Protein AF-A0A2G6FS18-F1 (afdb_monomer)

Mean predicted aligned error: 8.91 Å

Sequence (114 aa):
MTAFVVYAVSQSYKGQEIPAFLVATGFVLGTILLNYQVFWVKFSYDDEFVYYKSPLAGIKKEPWSNLVEVGYSKLLQADFIVIDGIGKIWCSNMLNGYGELGEFLEKKVKELEL

Nearest PDB structures (foldseek):
  4whl-assembly1_A  TM=3.350E-01  e=6.624E-01  Homo sapiens
  4hco-assembly2_A  TM=3.253E-01  e=7.038E-01  Homo sapiens
  4hco-assembly1_B  TM=3.241E-01  e=1.144E+00  Homo sapiens
  2ogq-assembly1_A  TM=2.812E-01  e=1.549E+00  Homo sapiens
  2ojx-assembly1_A  TM=2.361E-01  e=1.076E+00  Homo sapiens

Foldseek 3Di:
DVVVLVVQLVPDDPPCNVVSNVVSVCVVVVVVVVCQQAPFWDWDDDPFWIWIDGPVLHTDIAGPVQWDDWAADPVVRFIWTQGPVPGIRTADPRRYDHDVVVVVVVVVVVVVVD

Structure (mmCIF, N/CA/C/O backbone):
data_AF-A0A2G6FS18-F1
#
_entry.id   AF-A0A2G6FS18-F1
#
loop_
_atom_site.group_PDB
_atom_site.id
_atom_site.type_symbol
_atom_site.label_atom_id
_atom_site.label_alt_id
_atom_site.label_comp_id
_atom_site.label_asym_id
_atom_site.label_entity_id
_atom_site.label_seq_id
_atom_site.pdbx_PDB_ins_code
_atom_site.Cartn_x
_atom_site.Cartn_y
_atom_site.Cartn_z
_atom_site.occupancy
_atom_site.B_iso_or_equiv
_atom_site.auth_seq_id
_atom_site.auth_comp_id
_atom_site.auth_asym_id
_atom_site.auth_atom_id
_atom_site.pdbx_PDB_model_num
ATOM 1 N N . MET A 1 1 ? 19.757 7.629 -13.076 1.00 54.06 1 MET A N 1
ATOM 2 C CA . MET A 1 1 ? 18.923 6.407 -13.180 1.00 54.06 1 MET A CA 1
ATOM 3 C C . MET A 1 1 ? 18.608 6.069 -14.638 1.00 54.06 1 MET A C 1
ATOM 5 O O . MET A 1 1 ? 18.942 4.981 -15.078 1.00 54.06 1 MET A O 1
ATOM 9 N N . THR A 1 2 ? 18.104 7.021 -15.429 1.00 59.06 2 THR A N 1
ATOM 10 C CA . THR A 1 2 ? 17.880 6.887 -16.886 1.00 59.06 2 THR A CA 1
ATOM 11 C C . THR A 1 2 ? 19.139 6.550 -17.698 1.00 59.06 2 THR A C 1
ATOM 13 O O . THR A 1 2 ? 19.073 5.707 -18.584 1.00 59.06 2 THR A O 1
ATOM 16 N N . ALA A 1 3 ? 20.305 7.112 -17.358 1.00 61.66 3 ALA A N 1
ATOM 17 C CA . ALA A 1 3 ? 21.569 6.798 -18.042 1.00 61.66 3 ALA A CA 1
ATOM 18 C C . ALA A 1 3 ? 22.009 5.325 -17.894 1.00 61.66 3 ALA A C 1
ATOM 20 O O . ALA A 1 3 ? 22.553 4.753 -18.830 1.00 61.66 3 ALA A O 1
ATOM 21 N N . PHE A 1 4 ? 21.724 4.690 -16.749 1.00 64.56 4 PHE A N 1
ATOM 22 C CA . PHE A 1 4 ? 22.041 3.276 -16.505 1.00 64.56 4 PHE A CA 1
ATOM 23 C C . PHE A 1 4 ? 21.146 2.339 -17.316 1.00 64.56 4 PHE A C 1
ATOM 25 O O . PHE A 1 4 ? 21.622 1.336 -17.833 1.00 64.56 4 PHE A O 1
ATOM 32 N N . VAL A 1 5 ? 19.866 2.687 -17.457 1.00 64.38 5 VAL A N 1
ATOM 33 C CA . VAL A 1 5 ? 18.905 1.943 -18.281 1.00 64.38 5 VAL A CA 1
ATOM 34 C C . VAL A 1 5 ? 19.309 1.983 -19.751 1.00 64.38 5 VAL A C 1
ATOM 36 O O . VAL A 1 5 ? 19.403 0.940 -20.390 1.00 64.38 5 VAL A O 1
ATOM 39 N N . VAL A 1 6 ? 19.622 3.173 -20.270 1.00 66.62 6 VAL A N 1
ATOM 40 C CA . VAL A 1 6 ? 20.089 3.339 -21.654 1.00 66.62 6 VAL A CA 1
ATOM 41 C C . VAL A 1 6 ? 21.411 2.599 -21.874 1.00 66.62 6 VAL A C 1
ATOM 43 O O . VAL A 1 6 ? 21.558 1.900 -22.874 1.00 66.62 6 VAL A O 1
ATOM 46 N N . TYR A 1 7 ? 22.341 2.679 -20.918 1.00 68.38 7 TYR A N 1
ATOM 47 C CA . TYR A 1 7 ? 23.607 1.949 -20.975 1.00 68.38 7 TYR A CA 1
ATOM 48 C C . TYR A 1 7 ? 23.404 0.425 -20.975 1.00 68.38 7 TYR A C 1
ATOM 50 O O . TYR A 1 7 ? 23.940 -0.255 -21.846 1.00 68.38 7 TYR A O 1
ATOM 58 N N . ALA A 1 8 ? 22.578 -0.117 -20.077 1.00 67.69 8 ALA A N 1
ATOM 59 C CA . ALA A 1 8 ? 22.304 -1.553 -19.997 1.00 67.69 8 ALA A CA 1
ATOM 60 C C . ALA A 1 8 ? 21.621 -2.097 -21.263 1.00 67.69 8 ALA A C 1
ATOM 62 O O . ALA A 1 8 ? 21.985 -3.168 -21.741 1.00 67.69 8 ALA A O 1
ATOM 63 N N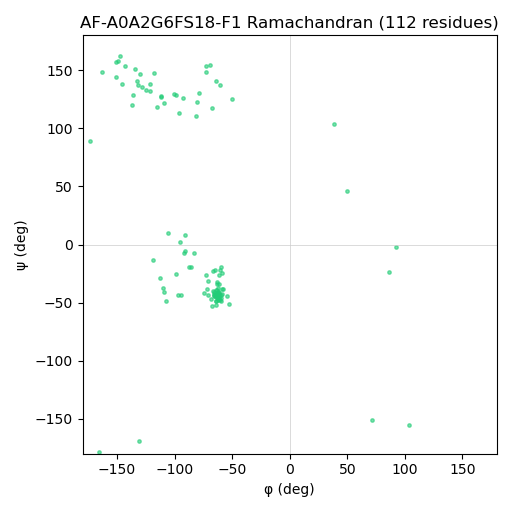 . VAL A 1 9 ? 20.684 -1.342 -21.850 1.00 67.56 9 VAL A N 1
ATOM 64 C CA . VAL A 1 9 ? 20.053 -1.709 -23.130 1.00 67.56 9 VAL A CA 1
ATOM 65 C C . VAL A 1 9 ? 21.070 -1.648 -24.274 1.00 67.56 9 VAL A C 1
ATOM 67 O O . VAL A 1 9 ? 21.106 -2.554 -25.102 1.00 67.56 9 VAL A O 1
ATOM 70 N N . SER A 1 10 ? 21.952 -0.642 -24.294 1.00 70.00 10 SER A N 1
ATOM 71 C CA . SER A 1 10 ? 22.999 -0.519 -25.323 1.00 70.00 10 SER A CA 1
ATOM 72 C C . SER A 1 10 ? 24.061 -1.625 -25.271 1.00 70.00 10 SER A C 1
ATOM 74 O O . SER A 1 10 ? 24.704 -1.899 -26.279 1.00 70.00 10 SER A O 1
ATOM 76 N N . GLN A 1 11 ? 24.229 -2.265 -24.109 1.00 73.62 11 GLN A N 1
ATOM 77 C CA . GLN A 1 11 ? 25.133 -3.400 -23.892 1.00 73.62 11 GLN A CA 1
ATOM 78 C C . GLN A 1 11 ? 24.423 -4.759 -24.028 1.00 73.62 11 GLN A C 1
ATOM 80 O O . GLN A 1 11 ? 25.041 -5.801 -23.805 1.00 73.62 11 GLN A O 1
ATOM 85 N N . SER A 1 12 ? 23.128 -4.776 -24.367 1.00 67.94 12 SER A N 1
ATOM 86 C CA . SER A 1 12 ? 22.380 -6.024 -24.540 1.00 67.94 12 SER A CA 1
ATOM 87 C C . SER A 1 12 ? 22.787 -6.759 -25.823 1.00 67.94 12 SER A C 1
ATOM 89 O O . SER A 1 12 ? 23.192 -6.157 -26.819 1.00 67.94 12 SER A O 1
ATOM 91 N N . TYR A 1 13 ? 22.715 -8.093 -25.790 1.00 69.88 13 TYR A N 1
ATOM 92 C CA . TYR A 1 13 ? 23.017 -8.939 -26.946 1.00 69.88 13 TYR A CA 1
ATOM 93 C C . TYR A 1 13 ? 22.008 -8.659 -28.073 1.00 69.88 13 TYR A C 1
ATOM 95 O O . TYR A 1 13 ? 20.819 -8.496 -27.797 1.00 69.88 13 TYR A O 1
ATOM 103 N N . LYS A 1 14 ? 22.451 -8.632 -29.341 1.00 71.94 14 LYS A N 1
ATOM 104 C CA . LYS A 1 14 ? 21.563 -8.374 -30.494 1.00 71.94 14 LYS A CA 1
ATOM 105 C C . LYS A 1 14 ? 20.329 -9.284 -30.448 1.00 71.94 14 LYS A C 1
ATOM 107 O O . LYS A 1 14 ? 20.475 -10.505 -30.381 1.00 71.94 14 LYS A O 1
ATOM 112 N N . GLY A 1 15 ? 19.134 -8.691 -30.498 1.00 75.25 15 GLY A N 1
ATOM 113 C CA . GLY A 1 15 ? 17.852 -9.399 -30.395 1.00 75.25 15 GLY A CA 1
ATOM 114 C C . GLY A 1 15 ? 17.277 -9.512 -28.976 1.00 75.25 15 GLY A C 1
ATOM 115 O O . GLY A 1 15 ? 16.179 -10.041 -28.812 1.00 75.25 15 GLY A O 1
ATOM 116 N N . GLN A 1 16 ? 17.974 -9.010 -27.950 1.00 78.12 16 GLN A N 1
ATOM 117 C CA . GLN A 1 16 ? 17.472 -8.915 -26.571 1.00 78.12 16 GLN A CA 1
ATOM 118 C C . GLN A 1 16 ? 17.100 -7.482 -26.162 1.00 78.12 16 GLN A C 1
ATOM 120 O O . GLN A 1 1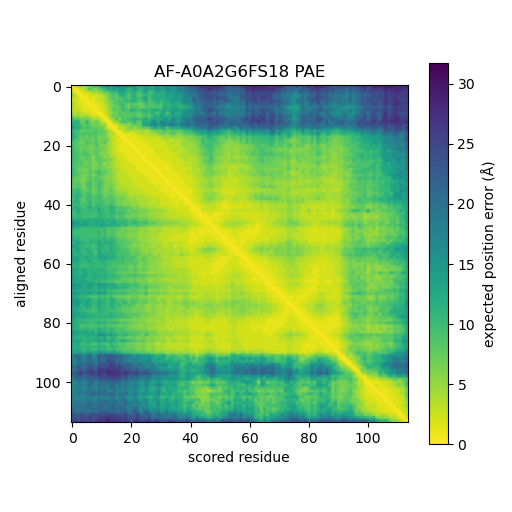6 ? 16.799 -7.242 -24.989 1.00 78.12 16 GLN A O 1
ATOM 125 N N . GLU A 1 17 ? 17.058 -6.533 -27.105 1.00 79.38 17 GLU A N 1
ATOM 126 C CA . GLU A 1 17 ? 16.797 -5.128 -26.781 1.00 79.38 17 GLU A CA 1
ATOM 127 C C . GLU A 1 17 ? 15.400 -4.934 -26.160 1.00 79.38 17 GLU A C 1
ATOM 129 O O . GLU A 1 17 ? 15.240 -4.163 -25.214 1.00 79.38 17 GLU A O 1
ATOM 134 N N . ILE A 1 18 ? 14.393 -5.678 -26.641 1.00 79.62 18 ILE A N 1
ATOM 135 C CA . ILE A 1 18 ? 13.009 -5.609 -26.140 1.00 79.62 18 ILE A CA 1
ATOM 136 C C . ILE A 1 18 ? 12.900 -6.141 -24.695 1.00 79.62 18 ILE A C 1
ATOM 138 O O . ILE A 1 18 ? 12.413 -5.399 -23.836 1.00 79.62 18 ILE A O 1
ATOM 142 N N . PRO A 1 19 ? 13.369 -7.365 -24.363 1.00 82.25 19 PRO A N 1
ATOM 143 C CA . PRO A 1 19 ? 13.429 -7.826 -22.975 1.00 82.25 19 PRO A CA 1
ATOM 144 C C . PRO A 1 19 ? 14.203 -6.879 -22.051 1.00 82.25 19 PRO A C 1
ATOM 146 O O . PRO A 1 19 ? 13.729 -6.572 -20.957 1.00 82.25 19 PRO A O 1
ATOM 149 N N . ALA A 1 20 ? 15.361 -6.376 -22.495 1.00 80.38 20 ALA A N 1
ATOM 150 C CA . ALA A 1 20 ? 16.175 -5.453 -21.707 1.00 80.38 20 ALA A CA 1
ATOM 151 C C . ALA A 1 20 ? 15.418 -4.152 -21.403 1.00 80.38 20 ALA A C 1
ATOM 153 O O . ALA A 1 20 ? 15.422 -3.678 -20.265 1.00 80.38 20 ALA A O 1
ATOM 154 N N . PHE A 1 21 ? 14.709 -3.608 -22.394 1.00 81.56 21 PHE A N 1
ATOM 155 C CA . PHE A 1 21 ? 13.881 -2.420 -22.220 1.00 81.56 21 PHE A CA 1
ATOM 156 C C . PHE A 1 21 ? 12.723 -2.647 -21.238 1.00 81.56 21 PHE A C 1
ATOM 158 O O . PHE A 1 21 ? 12.471 -1.795 -20.381 1.00 81.56 21 PHE A O 1
ATOM 165 N N . LEU A 1 22 ? 12.040 -3.795 -21.315 1.00 85.44 22 LEU A N 1
ATOM 166 C CA . LEU A 1 22 ? 10.945 -4.144 -20.402 1.00 85.44 22 LEU A CA 1
ATOM 167 C C . LEU A 1 22 ? 11.425 -4.258 -18.953 1.00 85.44 22 LEU A C 1
ATOM 169 O O . LEU A 1 22 ? 10.814 -3.670 -18.060 1.00 85.44 22 LEU A O 1
ATOM 173 N N . VAL A 1 23 ? 12.538 -4.959 -18.722 1.00 85.06 23 VAL A N 1
ATOM 174 C CA . VAL A 1 23 ? 13.135 -5.098 -17.383 1.00 85.06 23 VAL A CA 1
ATOM 175 C C . VAL A 1 23 ? 13.523 -3.732 -16.831 1.00 85.06 23 VAL A C 1
ATOM 177 O O . VAL A 1 23 ? 13.183 -3.395 -15.697 1.00 85.06 23 VAL A O 1
ATOM 180 N N . ALA A 1 24 ? 14.195 -2.919 -17.642 1.00 83.31 24 ALA A N 1
ATOM 181 C CA . ALA A 1 24 ? 14.655 -1.614 -17.206 1.00 83.31 24 ALA A CA 1
ATOM 182 C C . ALA A 1 24 ? 13.490 -0.656 -16.901 1.00 83.31 24 ALA A C 1
ATOM 184 O O . ALA A 1 24 ? 13.507 0.040 -15.884 1.00 83.31 24 ALA A O 1
ATOM 185 N N . THR A 1 25 ? 12.446 -0.668 -17.732 1.00 85.12 25 THR A N 1
ATOM 186 C CA . THR A 1 25 ? 11.223 0.113 -17.505 1.00 85.12 25 THR A CA 1
ATOM 187 C C . THR A 1 25 ? 10.504 -0.349 -16.241 1.00 85.12 25 THR A C 1
ATOM 189 O O . THR A 1 25 ? 10.145 0.479 -15.405 1.00 85.12 25 THR A O 1
ATOM 192 N N . GLY A 1 26 ? 10.358 -1.664 -16.053 1.00 87.31 26 GLY A N 1
ATOM 193 C CA . GLY A 1 26 ? 9.761 -2.242 -14.850 1.00 87.31 26 GLY A CA 1
ATOM 194 C C . GLY A 1 26 ? 10.510 -1.839 -13.581 1.00 87.31 26 GLY A C 1
ATOM 195 O O . GLY A 1 26 ? 9.886 -1.444 -12.599 1.00 87.31 26 GLY A O 1
ATOM 196 N N . PHE A 1 27 ? 11.844 -1.845 -13.618 1.00 86.56 27 PHE A N 1
ATOM 197 C CA . PHE A 1 27 ? 12.669 -1.430 -12.484 1.00 86.56 27 PHE A CA 1
ATOM 198 C C . PHE A 1 27 ? 12.493 0.056 -12.144 1.00 86.56 27 PHE A C 1
ATOM 200 O O . PHE A 1 27 ? 12.343 0.415 -10.974 1.00 86.56 27 PHE A O 1
ATOM 207 N N . VAL A 1 28 ? 12.473 0.929 -13.156 1.00 87.56 28 VAL A N 1
ATOM 208 C CA . VAL A 1 28 ? 12.266 2.373 -12.955 1.00 87.56 28 VAL A CA 1
ATOM 209 C C . VAL A 1 28 ? 10.875 2.649 -12.390 1.00 87.56 28 VAL A C 1
ATOM 211 O O . VAL A 1 28 ? 10.759 3.351 -11.385 1.00 87.56 28 VAL A O 1
ATOM 214 N N . LEU A 1 29 ? 9.829 2.071 -12.986 1.00 88.12 29 LEU A N 1
ATOM 215 C CA . LEU A 1 29 ? 8.455 2.233 -12.508 1.00 88.12 29 LEU A CA 1
ATOM 216 C C . LEU A 1 29 ? 8.284 1.681 -11.091 1.00 88.12 29 LEU A C 1
ATOM 218 O O . LEU A 1 29 ? 7.709 2.358 -10.242 1.00 88.12 29 LEU A O 1
ATOM 222 N N . GLY A 1 30 ? 8.838 0.499 -10.813 1.00 87.56 30 GLY A N 1
ATOM 223 C CA . GLY A 1 30 ? 8.831 -0.098 -9.480 1.00 87.56 30 GLY A CA 1
ATOM 224 C C . GLY A 1 30 ? 9.531 0.787 -8.451 1.00 87.56 30 GLY A C 1
ATOM 225 O O . GLY A 1 30 ? 8.989 1.024 -7.377 1.00 87.56 30 GLY A O 1
ATOM 226 N N . THR A 1 31 ? 10.686 1.359 -8.796 1.00 86.44 31 THR A N 1
ATOM 227 C CA . THR A 1 31 ? 11.411 2.281 -7.910 1.00 86.44 31 THR A CA 1
ATOM 228 C C . THR A 1 31 ? 10.587 3.531 -7.605 1.00 86.44 31 THR A C 1
ATOM 230 O O . THR A 1 31 ? 10.487 3.923 -6.443 1.00 86.44 31 THR A O 1
ATOM 233 N N . ILE A 1 32 ? 9.968 4.145 -8.619 1.00 89.12 32 ILE A N 1
ATOM 234 C CA . ILE A 1 32 ? 9.100 5.318 -8.432 1.00 89.12 32 ILE A CA 1
ATOM 235 C C . ILE A 1 32 ? 7.912 4.961 -7.534 1.00 89.12 32 ILE A C 1
ATOM 237 O O . ILE A 1 32 ? 7.637 5.685 -6.579 1.00 89.12 32 ILE A O 1
ATOM 241 N N . LEU A 1 33 ? 7.246 3.833 -7.798 1.00 86.62 33 LEU A N 1
ATOM 242 C CA . LEU A 1 33 ? 6.102 3.366 -7.017 1.00 86.62 33 LEU A CA 1
ATOM 243 C C . LEU A 1 33 ? 6.486 3.092 -5.556 1.00 86.62 33 LEU A C 1
ATOM 245 O O . LEU A 1 33 ? 5.780 3.516 -4.650 1.00 86.62 33 LEU A O 1
ATOM 249 N N . LEU A 1 34 ? 7.603 2.410 -5.306 1.00 84.12 34 LEU A N 1
ATOM 250 C CA . LEU A 1 34 ? 8.037 2.102 -3.943 1.00 84.12 34 LEU A CA 1
ATOM 251 C C . LEU A 1 34 ? 8.404 3.371 -3.173 1.00 84.12 34 LEU A C 1
ATOM 253 O O . LEU A 1 34 ? 7.961 3.540 -2.043 1.00 84.12 34 LEU A O 1
ATOM 257 N N . ASN A 1 35 ? 9.129 4.307 -3.792 1.00 84.50 35 ASN A N 1
ATOM 258 C CA . ASN A 1 35 ? 9.417 5.598 -3.160 1.00 84.50 35 ASN A CA 1
ATOM 259 C C . ASN A 1 35 ? 8.129 6.382 -2.886 1.00 84.50 35 ASN A C 1
ATOM 261 O O . ASN A 1 35 ? 7.988 6.964 -1.812 1.00 84.50 35 ASN A O 1
ATOM 265 N N . TYR A 1 36 ? 7.180 6.354 -3.827 1.00 86.75 36 TYR A N 1
ATOM 266 C CA . TYR A 1 36 ? 5.847 6.916 -3.639 1.00 86.75 36 TYR A CA 1
ATOM 267 C C . TYR A 1 36 ? 5.178 6.378 -2.365 1.00 86.75 36 TYR A C 1
ATOM 269 O O . TYR A 1 36 ? 4.744 7.156 -1.515 1.00 86.75 36 TYR A O 1
ATOM 277 N N . GLN A 1 37 ? 5.153 5.053 -2.214 1.00 83.31 37 GLN A N 1
ATOM 278 C CA . GLN A 1 37 ? 4.557 4.377 -1.060 1.00 83.31 37 GLN A CA 1
ATOM 279 C C . GLN A 1 37 ? 5.287 4.708 0.252 1.00 83.31 37 GLN A C 1
ATOM 281 O O . GLN A 1 37 ? 4.634 5.000 1.243 1.00 83.31 37 GLN A O 1
ATOM 286 N N . VAL A 1 38 ? 6.623 4.728 0.263 1.00 80.81 38 VAL A N 1
ATOM 287 C CA . VAL A 1 38 ? 7.416 4.975 1.484 1.00 80.81 38 VAL A CA 1
ATOM 288 C C . VAL A 1 38 ? 7.270 6.413 1.991 1.00 80.81 38 VAL A C 1
ATOM 290 O O . VAL A 1 38 ? 7.097 6.639 3.184 1.00 80.81 38 VAL A O 1
ATOM 293 N N . PHE A 1 39 ? 7.387 7.408 1.108 1.00 81.44 39 PHE A N 1
ATOM 294 C CA . PHE A 1 39 ? 7.549 8.803 1.543 1.00 81.44 39 PHE A CA 1
ATOM 295 C C . PHE A 1 39 ? 6.262 9.617 1.518 1.00 81.44 39 PHE A C 1
ATOM 297 O O . PHE A 1 39 ? 6.143 10.615 2.236 1.00 81.44 39 PHE A O 1
ATOM 304 N N . TRP A 1 40 ? 5.307 9.232 0.675 1.00 84.88 40 TRP A N 1
ATOM 305 C CA . TRP A 1 40 ? 4.143 10.064 0.399 1.00 84.88 40 TRP A CA 1
ATOM 306 C C . TRP A 1 40 ? 2.813 9.425 0.782 1.00 84.88 40 TRP A C 1
ATOM 308 O O . TRP A 1 40 ? 1.817 10.147 0.858 1.00 84.88 40 TRP A O 1
ATOM 318 N N . VAL A 1 41 ? 2.777 8.125 1.064 1.00 87.00 41 VAL A N 1
ATOM 319 C CA . VAL A 1 41 ? 1.583 7.469 1.596 1.00 87.00 41 VAL A CA 1
ATOM 320 C C . VAL A 1 41 ? 1.643 7.461 3.120 1.00 87.00 41 VAL A C 1
ATOM 322 O O . VAL A 1 41 ? 2.609 7.007 3.725 1.00 87.00 41 VAL A O 1
ATOM 325 N N . LYS A 1 42 ? 0.590 7.980 3.748 1.00 86.88 42 LYS A N 1
ATOM 326 C CA . LYS A 1 42 ? 0.405 7.966 5.198 1.00 86.88 42 LYS A CA 1
ATOM 327 C C . LYS A 1 42 ? -0.883 7.243 5.536 1.00 86.88 42 LYS A C 1
ATOM 329 O O . LYS A 1 42 ? -1.913 7.473 4.901 1.00 86.88 42 LYS A O 1
ATOM 334 N N . PHE A 1 43 ? -0.804 6.423 6.566 1.00 86.69 43 PHE A N 1
ATOM 335 C CA . PHE A 1 43 ? -1.910 5.648 7.091 1.00 86.69 43 PHE A CA 1
ATOM 336 C C . PHE A 1 43 ? -1.956 5.814 8.609 1.00 86.69 43 PHE A C 1
ATOM 338 O O . PHE A 1 43 ? -0.919 5.806 9.270 1.00 86.69 43 PHE A O 1
ATOM 345 N N . SER A 1 44 ? -3.155 5.987 9.145 1.00 86.38 44 SER A N 1
ATOM 346 C CA . SER A 1 44 ? -3.430 5.956 10.578 1.00 86.38 44 SER A CA 1
ATOM 347 C C . SER A 1 44 ? -4.826 5.398 10.801 1.00 86.38 44 SER A C 1
ATOM 349 O O . SER A 1 44 ? -5.646 5.381 9.884 1.00 86.38 44 SER A O 1
ATOM 351 N N . TYR A 1 45 ? -5.115 4.964 12.016 1.00 88.00 45 TYR A N 1
ATOM 352 C CA . TYR A 1 45 ? -6.400 4.378 12.354 1.00 88.00 45 TYR A CA 1
ATOM 353 C C . TYR A 1 45 ? -6.761 4.666 13.807 1.00 88.00 45 TYR A C 1
ATOM 355 O O . TYR A 1 45 ? -5.888 4.955 14.626 1.00 88.00 45 TYR A O 1
ATOM 363 N N . ASP A 1 46 ? -8.053 4.596 14.092 1.00 88.31 46 ASP A N 1
ATOM 364 C CA . ASP A 1 46 ? -8.613 4.549 15.438 1.00 88.31 46 ASP A CA 1
ATOM 365 C C . ASP A 1 46 ? -9.628 3.395 15.533 1.00 88.31 46 ASP A C 1
ATOM 367 O O . ASP A 1 46 ? -9.689 2.533 14.650 1.00 88.31 46 ASP A O 1
ATOM 371 N N . ASP A 1 47 ? -10.404 3.347 16.614 1.00 85.88 47 ASP A N 1
ATOM 372 C CA . ASP A 1 47 ? -11.375 2.277 16.857 1.00 85.88 47 ASP A CA 1
ATOM 373 C C . ASP A 1 47 ? -12.523 2.230 15.833 1.00 85.88 47 ASP A C 1
ATOM 375 O O . ASP A 1 47 ? -13.139 1.174 15.655 1.00 85.88 47 ASP A O 1
ATOM 379 N N . GLU A 1 48 ? -12.803 3.341 15.147 1.00 88.62 48 GLU A N 1
ATOM 380 C CA . GLU A 1 48 ? -13.944 3.497 14.239 1.00 88.62 48 GLU A CA 1
ATOM 381 C C . GLU A 1 48 ? -13.518 3.573 12.766 1.00 88.62 48 GLU A C 1
ATOM 383 O O . GLU A 1 48 ? -14.197 3.023 11.890 1.00 88.62 48 GLU A O 1
ATOM 388 N N . PHE A 1 49 ? -12.391 4.227 12.478 1.00 92.19 49 PHE A N 1
ATOM 389 C CA . PHE A 1 49 ? -12.012 4.635 11.132 1.00 92.19 49 PHE A CA 1
ATOM 390 C C . PHE A 1 49 ? -10.560 4.342 10.764 1.00 92.19 49 PHE A C 1
ATOM 392 O O . PHE A 1 49 ? -9.623 4.424 11.561 1.00 92.19 49 PHE A O 1
ATOM 399 N N . VAL A 1 50 ? -10.388 4.131 9.464 1.00 91.25 50 VAL A N 1
ATOM 400 C CA . VAL A 1 50 ? -9.125 4.150 8.742 1.00 91.25 50 VAL A CA 1
ATOM 401 C C . VAL A 1 50 ? -8.957 5.499 8.053 1.00 91.25 50 VAL A C 1
ATOM 403 O O . VAL A 1 50 ? -9.815 5.944 7.287 1.00 91.25 50 VAL A O 1
ATOM 406 N N . TYR A 1 51 ? -7.807 6.128 8.270 1.00 91.38 51 TYR A N 1
ATOM 407 C CA . TYR A 1 51 ? -7.413 7.377 7.636 1.00 91.38 51 TYR A CA 1
ATOM 408 C C . TYR A 1 51 ? -6.255 7.124 6.682 1.00 91.38 51 TYR A C 1
ATOM 410 O O . TYR A 1 51 ? -5.212 6.579 7.048 1.00 91.38 51 TYR A O 1
ATOM 418 N N . TYR A 1 52 ? -6.422 7.576 5.448 1.00 92.12 52 TYR A N 1
ATOM 419 C CA . TYR A 1 52 ? -5.433 7.410 4.400 1.00 92.12 52 TYR A CA 1
ATOM 420 C C . TYR A 1 52 ? -5.137 8.747 3.738 1.00 92.12 52 TYR A C 1
ATOM 422 O O . TYR A 1 52 ? -6.040 9.514 3.404 1.00 92.12 52 TYR A O 1
ATOM 430 N N . LYS A 1 53 ? -3.858 9.038 3.517 1.00 91.56 53 LYS A N 1
ATOM 431 C CA . LYS A 1 53 ? -3.424 10.243 2.815 1.00 91.56 53 LYS A CA 1
ATOM 432 C C . LYS A 1 53 ? -2.331 9.909 1.823 1.00 91.56 53 LYS A C 1
ATOM 434 O O . LYS A 1 53 ? -1.308 9.340 2.182 1.00 91.56 53 LYS A O 1
ATOM 439 N N . SER A 1 54 ? -2.510 10.350 0.585 1.00 90.38 54 SER A N 1
ATOM 440 C CA . SER A 1 54 ? -1.475 10.272 -0.441 1.00 90.38 54 SER A CA 1
ATOM 441 C C . SER A 1 54 ? -1.628 11.403 -1.466 1.00 90.38 54 SER A C 1
ATOM 443 O O . SER A 1 54 ? -2.734 11.915 -1.640 1.00 90.38 54 SER A O 1
ATOM 445 N N . PRO A 1 55 ? -0.569 11.798 -2.193 1.00 87.62 55 PRO A N 1
ATOM 446 C CA . PRO A 1 55 ? -0.670 12.828 -3.224 1.00 87.62 55 PRO A CA 1
ATOM 447 C C . PRO A 1 55 ? -1.608 12.486 -4.384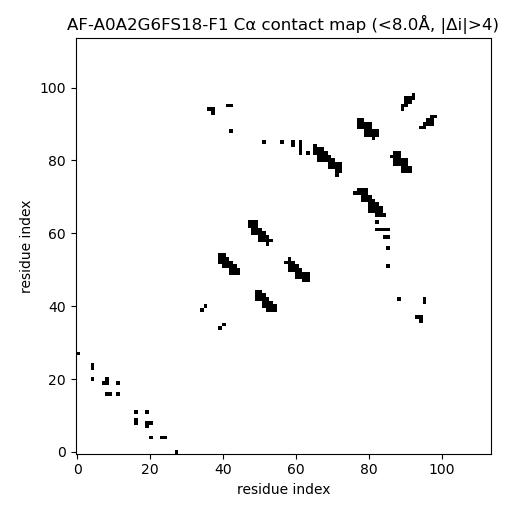 1.00 87.62 55 PRO A C 1
ATOM 449 O O . PRO A 1 55 ? -2.108 13.400 -5.025 1.00 87.62 55 PRO A O 1
ATOM 452 N N . LEU A 1 56 ? -1.828 11.197 -4.677 1.00 87.62 56 LEU A N 1
ATOM 453 C CA . LEU A 1 56 ? -2.612 10.776 -5.847 1.00 87.62 56 LEU A CA 1
ATOM 454 C C . LEU A 1 56 ? -4.074 10.530 -5.478 1.00 87.62 56 LEU A C 1
ATOM 456 O O . LEU A 1 56 ? -4.964 10.951 -6.205 1.00 87.62 56 LEU A O 1
ATOM 460 N N . ALA A 1 57 ? -4.328 9.870 -4.344 1.00 86.56 57 ALA A N 1
ATOM 461 C CA . ALA A 1 57 ? -5.689 9.573 -3.898 1.00 86.56 57 ALA A CA 1
ATOM 462 C C . ALA A 1 57 ? -6.287 10.658 -2.985 1.00 86.56 57 ALA A C 1
ATOM 464 O O . ALA A 1 57 ? -7.451 10.553 -2.603 1.00 86.56 57 ALA A O 1
ATOM 465 N N . GLY A 1 58 ? -5.502 11.670 -2.606 1.00 91.50 58 GLY A N 1
ATOM 466 C CA . GLY A 1 58 ? -5.911 12.698 -1.655 1.00 91.50 58 GLY A CA 1
ATOM 467 C C . GLY A 1 58 ? -6.000 12.171 -0.223 1.00 91.50 58 GLY A C 1
ATOM 468 O O . GLY A 1 58 ? -5.255 11.270 0.172 1.00 91.50 58 GLY A O 1
ATOM 469 N N . ILE A 1 59 ? -6.890 12.778 0.563 1.00 94.06 59 ILE A N 1
ATOM 470 C CA . ILE A 1 59 ? -7.208 12.366 1.933 1.00 94.06 59 ILE A CA 1
ATOM 471 C C . ILE A 1 59 ? -8.515 11.580 1.889 1.00 94.06 59 ILE A C 1
ATOM 473 O O . ILE A 1 59 ? -9.501 12.059 1.331 1.00 94.06 59 ILE A O 1
ATOM 477 N N . LYS A 1 60 ? -8.514 10.395 2.490 1.00 94.31 60 LYS A N 1
ATOM 478 C CA . LYS A 1 60 ? -9.661 9.498 2.588 1.00 94.31 60 LYS A CA 1
ATOM 479 C C . LYS A 1 60 ? -9.853 9.047 4.029 1.00 94.31 60 LYS A C 1
ATOM 481 O O . LYS A 1 60 ? -8.882 8.908 4.776 1.00 94.31 60 LYS A O 1
ATOM 486 N N . LYS A 1 61 ? -11.111 8.839 4.399 1.00 95.38 61 LYS A N 1
ATOM 487 C CA . LYS A 1 61 ? -11.540 8.348 5.704 1.00 95.38 61 LYS A CA 1
ATOM 488 C C . LYS A 1 61 ? -12.632 7.320 5.455 1.00 95.38 61 LYS A C 1
ATOM 490 O O . LYS A 1 61 ? -13.655 7.683 4.887 1.00 95.38 61 LYS A O 1
ATOM 495 N N . GLU A 1 62 ? -12.413 6.090 5.891 1.00 95.06 62 GLU A N 1
ATOM 496 C CA . GLU A 1 62 ? -13.359 4.989 5.701 1.00 95.06 62 GLU A CA 1
ATOM 497 C C . GLU A 1 62 ? -13.566 4.238 7.020 1.00 95.06 62 GLU A C 1
ATOM 499 O O . GLU A 1 62 ? -12.605 4.074 7.775 1.00 95.06 62 GLU A O 1
ATOM 504 N N . PRO A 1 63 ? -14.796 3.814 7.348 1.00 93.94 63 PRO A N 1
ATOM 505 C CA . PRO A 1 63 ? -15.056 3.004 8.532 1.00 93.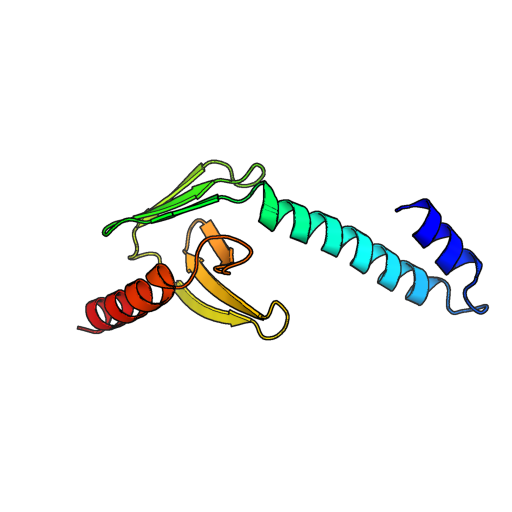94 63 PRO A CA 1
ATOM 506 C C . PRO A 1 63 ? -14.480 1.593 8.377 1.00 93.94 63 PRO A C 1
ATOM 508 O O . PRO A 1 63 ? -14.384 1.064 7.268 1.00 93.94 63 PRO A O 1
ATOM 511 N N . TRP A 1 64 ? -14.176 0.935 9.496 1.00 88.56 64 TRP A N 1
ATOM 512 C CA . TRP A 1 64 ? -13.713 -0.461 9.487 1.00 88.56 64 TRP A CA 1
ATOM 513 C C . TRP A 1 64 ? -14.719 -1.450 8.888 1.00 88.56 64 TRP A C 1
ATOM 515 O O . TRP A 1 64 ? -14.312 -2.500 8.404 1.00 88.56 64 TRP A O 1
ATOM 525 N N . SER A 1 65 ? -16.011 -1.107 8.842 1.00 91.75 65 SER A N 1
ATOM 526 C CA . SER A 1 65 ? -17.030 -1.899 8.136 1.00 91.75 65 SER A CA 1
ATOM 527 C C . SER A 1 65 ? -16.751 -2.053 6.636 1.00 91.75 65 SER A C 1
ATOM 529 O O . SER A 1 65 ? -17.299 -2.953 6.011 1.00 91.75 65 SER A O 1
ATOM 531 N N . ASN A 1 66 ? -15.908 -1.187 6.063 1.00 93.25 66 ASN A N 1
ATOM 532 C CA . ASN A 1 66 ? -15.491 -1.239 4.662 1.00 93.25 66 ASN A CA 1
ATOM 533 C C . ASN A 1 66 ? -14.213 -2.075 4.466 1.00 93.25 66 ASN A C 1
ATOM 535 O O . ASN A 1 66 ? -13.639 -2.075 3.377 1.00 93.25 66 ASN A O 1
ATOM 539 N N . LEU A 1 67 ? -13.735 -2.773 5.503 1.00 92.25 67 LEU A N 1
ATOM 540 C CA . LEU A 1 67 ? -12.629 -3.719 5.390 1.00 92.25 67 LEU A CA 1
ATOM 541 C C . LEU A 1 67 ? -13.049 -4.926 4.548 1.00 92.25 67 LEU A C 1
ATOM 543 O O . LEU A 1 67 ? -13.950 -5.674 4.910 1.00 92.25 67 LEU A O 1
ATOM 547 N N . VAL A 1 68 ? -12.364 -5.108 3.421 1.00 93.81 68 VAL A N 1
ATOM 548 C CA . VAL A 1 68 ? -12.628 -6.178 2.452 1.00 93.81 68 VAL A CA 1
ATOM 549 C C . VAL A 1 68 ? -11.69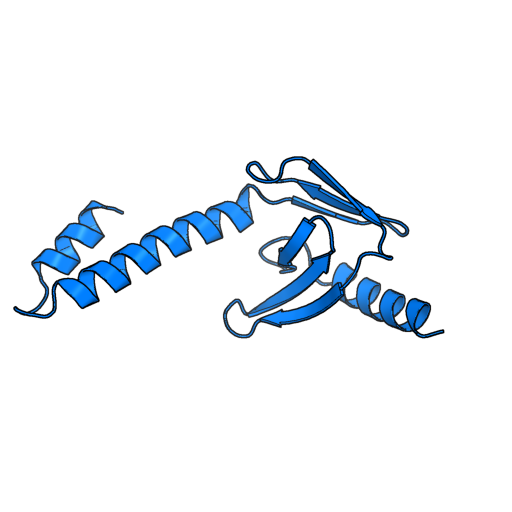6 -7.362 2.674 1.00 93.81 68 VAL A C 1
ATOM 551 O O . VAL A 1 68 ? -12.117 -8.511 2.593 1.00 93.81 68 VAL A O 1
ATOM 554 N N . GLU A 1 69 ? -10.413 -7.093 2.917 1.00 90.44 69 GLU A N 1
ATOM 555 C CA . GLU A 1 69 ? -9.389 -8.135 2.993 1.00 90.44 69 GLU A CA 1
ATOM 556 C C . GLU A 1 69 ? -8.254 -7.718 3.928 1.00 90.44 69 GLU A C 1
ATOM 558 O O . GLU A 1 69 ? -7.847 -6.555 3.947 1.00 90.44 69 GLU A O 1
ATOM 563 N N . VAL A 1 70 ? -7.705 -8.695 4.646 1.00 89.56 70 VAL A N 1
ATOM 564 C CA . VAL A 1 70 ? -6.416 -8.618 5.339 1.00 89.56 70 VAL A CA 1
ATOM 565 C C . VAL A 1 70 ? -5.572 -9.789 4.845 1.00 89.56 70 VAL A C 1
ATOM 567 O O . VAL A 1 70 ? -6.066 -10.914 4.770 1.00 89.56 70 VAL A O 1
ATOM 570 N N . GLY A 1 71 ? -4.311 -9.556 4.490 1.00 86.88 71 GLY A N 1
ATOM 571 C CA . GLY A 1 71 ? -3.448 -10.623 3.986 1.00 86.88 71 GLY A CA 1
ATOM 572 C C . GLY A 1 71 ? -1.972 -10.257 3.957 1.00 86.88 71 GLY A C 1
ATOM 573 O O . GLY A 1 71 ? -1.593 -9.151 4.320 1.00 86.88 71 GLY A O 1
ATOM 574 N N . TYR A 1 72 ? -1.142 -11.183 3.471 1.00 86.06 72 TYR A N 1
ATOM 575 C CA . TYR A 1 72 ? 0.313 -11.027 3.386 1.00 86.06 72 TYR A CA 1
ATOM 576 C C . TYR A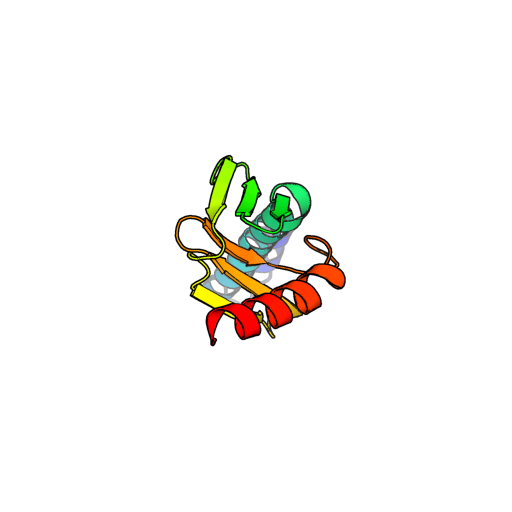 1 72 ? 0.821 -11.163 1.949 1.00 86.06 72 TYR A C 1
ATOM 578 O O . TYR A 1 72 ? 0.510 -12.125 1.240 1.00 86.06 72 TYR A O 1
ATOM 586 N N . SER A 1 73 ? 1.665 -10.229 1.513 1.00 83.56 73 SER A N 1
ATOM 587 C CA . SER A 1 73 ? 2.373 -10.306 0.235 1.00 83.56 73 SER A CA 1
ATOM 588 C C . SER A 1 73 ? 3.769 -10.879 0.424 1.00 83.56 73 SER A C 1
ATOM 590 O O . SER A 1 73 ? 4.656 -10.219 0.960 1.00 83.56 73 SER A O 1
ATOM 592 N N . LYS A 1 74 ? 4.007 -12.075 -0.126 1.00 82.31 74 LYS A N 1
ATOM 593 C CA . LYS A 1 74 ? 5.348 -12.687 -0.166 1.00 82.31 74 LYS A CA 1
ATOM 594 C C . LYS A 1 74 ? 6.351 -11.875 -0.986 1.00 82.31 74 LYS A C 1
ATOM 596 O O . LYS A 1 74 ? 7.536 -11.890 -0.68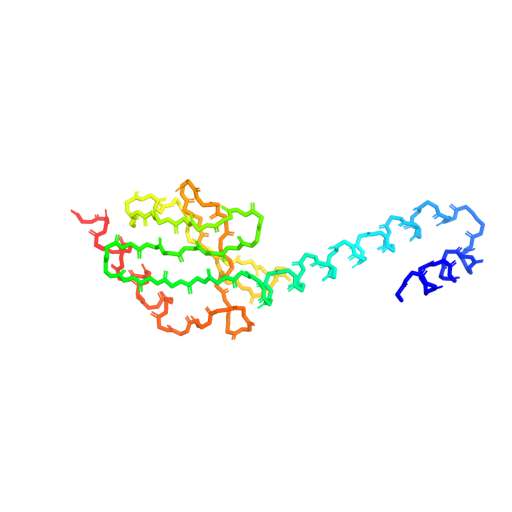0 1.00 82.31 74 LYS A O 1
ATOM 601 N N . LEU A 1 75 ? 5.882 -11.187 -2.030 1.00 80.12 75 LEU A N 1
ATOM 602 C CA . LEU A 1 75 ? 6.743 -10.407 -2.920 1.00 80.12 75 LEU A CA 1
ATOM 603 C C . LEU A 1 75 ? 7.279 -9.151 -2.225 1.00 80.12 75 LEU A C 1
ATOM 605 O O . LEU A 1 75 ? 8.456 -8.837 -2.356 1.00 80.12 75 LEU A O 1
ATOM 609 N N . LEU A 1 76 ? 6.412 -8.444 -1.497 1.00 77.38 76 LEU A N 1
ATOM 610 C CA . LEU A 1 76 ? 6.778 -7.221 -0.774 1.00 77.38 76 LEU A CA 1
ATOM 611 C C . LEU A 1 76 ? 7.200 -7.488 0.673 1.00 77.38 76 LEU A C 1
ATOM 613 O O . LEU A 1 76 ? 7.654 -6.569 1.345 1.00 77.38 76 LEU A O 1
ATOM 617 N N . GLN A 1 77 ? 7.048 -8.732 1.132 1.00 81.06 77 GLN A N 1
ATOM 618 C CA . GLN A 1 77 ? 7.245 -9.159 2.514 1.00 81.06 77 GLN A CA 1
ATOM 619 C C . GLN A 1 77 ? 6.494 -8.265 3.511 1.00 81.06 77 GLN A C 1
ATOM 621 O O . GLN A 1 77 ? 7.050 -7.816 4.510 1.00 81.06 77 GLN A O 1
ATOM 626 N N . ALA A 1 78 ? 5.231 -7.981 3.194 1.00 80.06 78 ALA A N 1
ATOM 627 C CA . ALA A 1 78 ? 4.413 -6.994 3.882 1.00 80.06 78 ALA A CA 1
ATOM 628 C C . ALA A 1 78 ? 2.947 -7.435 3.926 1.00 80.06 78 ALA A C 1
ATOM 630 O O . ALA A 1 78 ? 2.408 -7.926 2.929 1.00 80.06 78 ALA A O 1
ATOM 631 N N . ASP A 1 79 ? 2.311 -7.226 5.068 1.00 84.94 79 ASP A N 1
ATOM 632 C CA . ASP A 1 79 ? 0.885 -7.373 5.291 1.00 84.94 79 ASP A CA 1
ATOM 633 C C . ASP A 1 79 ? 0.191 -6.208 4.607 1.00 84.94 79 ASP A C 1
ATOM 635 O O . ASP A 1 79 ? 0.748 -5.134 4.358 1.00 84.94 79 ASP A O 1
ATOM 639 N N . PHE A 1 80 ? -1.049 -6.435 4.245 1.00 88.06 80 PHE A N 1
ATOM 640 C CA . PHE A 1 80 ? -1.862 -5.426 3.627 1.00 88.06 80 PHE A CA 1
ATOM 641 C C . PHE A 1 80 ? -3.286 -5.556 4.109 1.00 88.06 80 PHE A C 1
ATOM 643 O O . PHE A 1 80 ? -3.766 -6.644 4.429 1.00 88.06 80 PHE A O 1
ATOM 650 N N . ILE A 1 81 ? -3.966 -4.422 4.070 1.00 90.94 81 ILE A N 1
ATOM 651 C CA . ILE A 1 81 ? -5.412 -4.359 4.184 1.00 90.94 81 ILE A CA 1
ATOM 652 C C . ILE A 1 81 ? -5.986 -3.783 2.900 1.00 90.94 81 ILE A C 1
ATOM 654 O O . ILE A 1 81 ? -5.353 -2.961 2.229 1.00 90.94 81 ILE A O 1
ATOM 658 N N . VAL A 1 82 ? -7.180 -4.222 2.537 1.00 92.94 82 VAL A N 1
ATOM 659 C CA . VAL A 1 82 ? -7.960 -3.652 1.442 1.00 92.94 82 VAL A CA 1
ATOM 660 C C . VAL A 1 82 ? -9.212 -3.050 2.048 1.00 92.94 82 VAL A C 1
ATOM 662 O O . VAL A 1 82 ? -10.013 -3.762 2.646 1.00 92.94 82 VAL A O 1
ATOM 665 N N . ILE A 1 83 ? -9.364 -1.739 1.895 1.00 93.38 83 ILE A N 1
ATOM 666 C CA . ILE A 1 83 ? -10.538 -0.998 2.356 1.00 93.38 83 ILE A CA 1
ATOM 667 C C . ILE A 1 83 ? -11.297 -0.511 1.126 1.00 93.38 83 ILE A C 1
ATOM 669 O O . ILE A 1 83 ? -10.699 0.139 0.259 1.00 93.38 83 ILE A O 1
ATOM 673 N N . ASP A 1 84 ? -12.592 -0.804 1.037 1.00 93.50 84 ASP A N 1
ATOM 674 C CA . ASP A 1 84 ? -13.430 -0.242 -0.021 1.00 93.50 84 ASP A CA 1
ATOM 675 C C . ASP A 1 84 ? -13.441 1.292 0.078 1.00 93.50 84 ASP A C 1
ATOM 677 O O . ASP A 1 84 ? -13.445 1.864 1.164 1.00 93.50 84 ASP A O 1
ATOM 681 N N . GLY A 1 85 ? -13.337 1.974 -1.059 1.00 91.06 85 GLY A N 1
ATOM 682 C CA . GLY A 1 85 ? -13.144 3.427 -1.115 1.00 91.06 85 GLY A CA 1
ATOM 683 C C . GLY A 1 85 ? -11.684 3.901 -1.039 1.00 91.06 85 GLY A C 1
ATOM 684 O O . GLY A 1 85 ? -11.377 4.955 -1.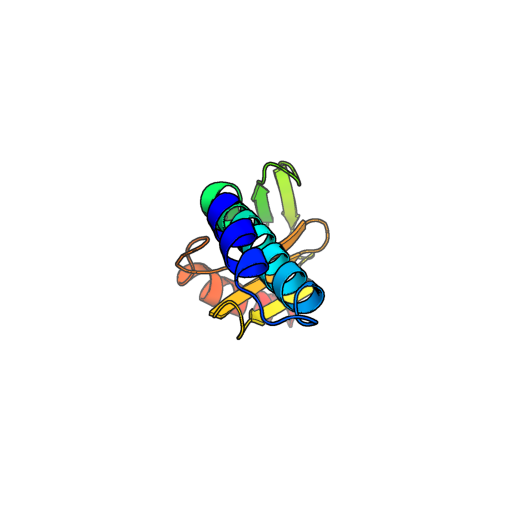606 1.00 91.06 85 GLY A O 1
ATOM 685 N N . ILE A 1 86 ? -10.739 3.136 -0.469 1.00 91.31 86 ILE A N 1
ATOM 686 C CA . ILE A 1 86 ? -9.294 3.481 -0.453 1.00 91.31 86 ILE A CA 1
ATOM 687 C C . ILE A 1 86 ? -8.480 2.590 -1.396 1.00 91.31 86 ILE A C 1
ATOM 689 O O . ILE A 1 86 ? -7.702 3.108 -2.203 1.00 91.31 86 ILE A O 1
ATOM 693 N N . GLY A 1 87 ? -8.668 1.275 -1.317 1.00 91.31 87 GLY A N 1
ATOM 694 C CA . GLY A 1 87 ? -7.868 0.262 -1.999 1.00 91.31 87 GLY A CA 1
ATOM 695 C C . GLY A 1 87 ? -6.877 -0.434 -1.064 1.00 91.31 87 GLY A C 1
ATOM 696 O O . GLY A 1 87 ? -7.089 -0.518 0.145 1.00 91.31 87 GLY A O 1
ATOM 697 N N . LYS A 1 88 ? -5.798 -0.972 -1.645 1.00 90.38 88 LYS A N 1
ATOM 698 C CA . LYS A 1 88 ? -4.786 -1.742 -0.913 1.00 90.38 88 LYS A CA 1
ATOM 699 C C . LYS A 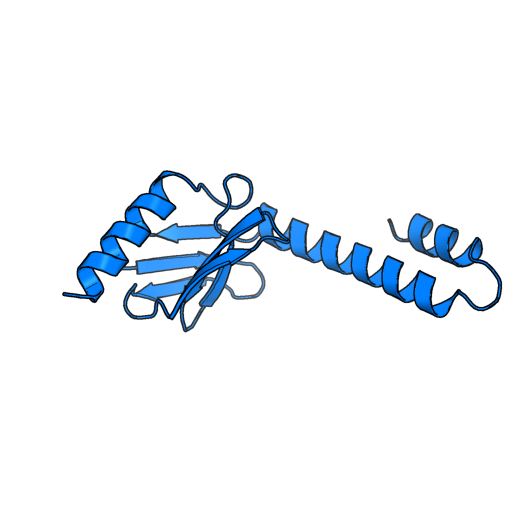1 88 ? -3.797 -0.823 -0.199 1.00 90.38 88 LYS A C 1
ATOM 701 O O . LYS A 1 88 ? -3.110 -0.032 -0.844 1.00 90.38 88 LYS A O 1
ATOM 706 N N . ILE A 1 89 ? -3.699 -0.982 1.113 1.00 88.94 89 ILE A N 1
ATOM 707 C CA . ILE A 1 89 ? -2.777 -0.265 1.988 1.00 88.94 89 ILE A CA 1
ATOM 708 C C . ILE A 1 89 ? -1.722 -1.263 2.453 1.00 88.94 89 ILE A C 1
ATOM 710 O O . ILE A 1 89 ? -2.056 -2.293 3.035 1.00 88.94 89 ILE A O 1
ATOM 714 N N . TRP A 1 90 ? -0.453 -0.965 2.178 1.00 86.62 90 TRP A N 1
ATOM 715 C CA . TRP A 1 90 ? 0.664 -1.778 2.648 1.00 86.62 90 TRP A CA 1
ATOM 716 C C . TRP A 1 90 ? 0.988 -1.407 4.084 1.00 86.62 90 TRP A C 1
ATOM 718 O O . TRP A 1 90 ? 1.501 -0.324 4.372 1.00 86.62 90 TRP A O 1
ATOM 728 N N . CYS A 1 91 ? 0.702 -2.337 4.973 1.00 80.19 91 CYS A N 1
ATOM 729 C CA . CYS A 1 91 ? 1.193 -2.316 6.326 1.00 80.19 91 CYS A CA 1
ATOM 730 C C . CYS A 1 91 ? 2.639 -2.825 6.213 1.00 80.19 91 CYS A C 1
ATOM 732 O O . CYS A 1 91 ? 2.915 -3.812 5.543 1.00 80.19 91 CYS A O 1
ATOM 734 N N . SER A 1 92 ? 3.629 -2.154 6.775 1.00 68.56 92 SER A N 1
ATOM 735 C CA . SER A 1 92 ? 4.968 -2.747 6.916 1.00 68.56 92 SER A CA 1
ATOM 736 C C . SER A 1 92 ? 5.728 -1.934 7.938 1.00 68.56 92 SER A C 1
ATOM 738 O O . SER A 1 92 ? 5.532 -0.725 8.014 1.00 68.56 92 SER A O 1
ATOM 740 N N . ASN A 1 93 ? 6.628 -2.551 8.705 1.00 59.03 93 ASN A N 1
ATOM 741 C CA . ASN A 1 93 ? 7.482 -1.790 9.624 1.00 59.03 93 ASN A CA 1
ATOM 742 C C . ASN A 1 93 ? 8.336 -0.744 8.888 1.00 59.03 93 ASN A C 1
ATOM 744 O O . ASN A 1 93 ? 8.717 0.259 9.480 1.00 59.03 93 ASN A O 1
ATOM 748 N N . MET A 1 94 ? 8.607 -0.957 7.596 1.00 57.41 94 MET A N 1
ATOM 749 C CA . MET A 1 94 ? 9.314 -0.004 6.738 1.00 57.41 94 MET A CA 1
ATOM 750 C C . MET A 1 94 ? 8.391 1.017 6.066 1.00 57.41 94 MET A C 1
ATOM 752 O O . MET A 1 94 ? 8.883 2.039 5.597 1.00 57.41 94 MET A O 1
ATOM 756 N N . LEU A 1 95 ? 7.086 0.738 5.978 1.00 55.72 95 LEU A N 1
ATOM 757 C CA . LEU A 1 95 ? 6.138 1.564 5.227 1.00 55.72 95 LEU A CA 1
ATOM 758 C C . LEU A 1 95 ? 5.179 2.349 6.120 1.00 55.72 95 LEU A C 1
ATOM 760 O O . LEU A 1 95 ? 4.953 3.504 5.804 1.00 55.72 95 LEU A O 1
ATOM 764 N N . ASN A 1 96 ? 4.654 1.776 7.210 1.00 58.28 96 ASN A N 1
ATOM 765 C CA . ASN A 1 96 ? 3.861 2.438 8.258 1.00 58.28 96 ASN A CA 1
ATOM 766 C C . ASN A 1 96 ? 3.575 1.454 9.425 1.00 58.28 96 ASN A C 1
ATOM 768 O O . ASN A 1 96 ? 2.565 0.763 9.383 1.00 58.28 96 ASN A O 1
ATOM 772 N N . GLY A 1 97 ? 4.464 1.392 10.433 1.00 54.94 97 GLY A N 1
ATOM 773 C CA . GLY A 1 97 ? 4.242 0.902 11.818 1.00 54.94 97 GLY A CA 1
ATOM 774 C C . GLY A 1 97 ? 3.332 -0.322 12.026 1.00 54.94 97 GLY A C 1
ATOM 775 O O . GLY A 1 97 ? 2.113 -0.215 11.990 1.00 54.94 97 GLY A O 1
ATOM 776 N N . TYR A 1 98 ? 3.924 -1.488 12.295 1.00 56.69 98 TYR A N 1
ATOM 777 C CA . TYR A 1 98 ? 3.284 -2.769 11.981 1.00 56.69 98 TYR A CA 1
ATOM 778 C C . TYR A 1 98 ? 2.859 -3.641 13.166 1.00 56.69 98 TYR A C 1
ATOM 780 O O . TYR A 1 98 ? 1.917 -4.415 13.037 1.00 56.69 98 TYR A O 1
ATOM 788 N N . GLY A 1 99 ? 3.552 -3.549 14.303 1.00 60.41 99 GLY A N 1
ATOM 789 C CA . GLY A 1 99 ? 3.306 -4.461 15.428 1.00 60.41 99 GLY A CA 1
ATOM 790 C C . GLY A 1 99 ? 1.899 -4.309 16.006 1.00 60.41 99 GLY A C 1
ATOM 791 O O . GLY A 1 99 ? 1.143 -5.270 16.072 1.00 60.41 99 GLY A O 1
ATOM 792 N N . GLU A 1 100 ? 1.523 -3.076 16.342 1.00 62.12 100 GLU A N 1
ATOM 793 C CA . GLU A 1 100 ? 0.241 -2.771 16.993 1.00 62.12 100 GLU A CA 1
ATOM 794 C C . GLU A 1 100 ? -0.963 -2.902 16.045 1.00 62.12 100 GLU A C 1
ATOM 796 O O . GLU A 1 100 ? -2.075 -3.191 16.483 1.00 62.12 100 GLU A O 1
ATOM 801 N N . LEU A 1 101 ? -0.759 -2.726 14.735 1.00 70.62 101 LEU A N 1
ATOM 802 C CA . LEU A 1 101 ? -1.831 -2.827 13.745 1.00 70.62 101 LEU A CA 1
ATOM 803 C C . LEU A 1 101 ? -2.240 -4.278 13.487 1.00 70.62 101 LEU A C 1
ATOM 805 O O . LEU A 1 101 ? -3.432 -4.552 13.383 1.00 70.62 101 LEU A O 1
ATOM 809 N N . GLY A 1 102 ? -1.279 -5.202 13.394 1.00 69.06 102 GLY A N 1
ATOM 810 C CA . GLY A 1 102 ? -1.583 -6.621 13.192 1.00 69.06 102 GLY A CA 1
ATOM 811 C C . GLY A 1 102 ? -2.447 -7.182 14.324 1.00 69.06 102 GLY A C 1
ATOM 812 O O . GLY A 1 102 ? -3.504 -7.758 14.072 1.00 69.06 102 GLY A O 1
ATOM 813 N N . GLU A 1 103 ? -2.052 -6.918 15.573 1.00 70.94 103 GLU A N 1
ATOM 814 C CA . GLU A 1 103 ? -2.812 -7.328 16.762 1.00 70.94 103 GLU A CA 1
ATOM 815 C C . GLU A 1 103 ? -4.209 -6.688 16.807 1.00 70.94 103 GLU A C 1
ATOM 817 O O . GLU A 1 103 ? -5.202 -7.350 17.127 1.00 70.94 103 GLU A O 1
ATOM 822 N N . PHE A 1 104 ? -4.312 -5.406 16.442 1.00 74.94 104 PHE A N 1
ATOM 823 C CA . PHE A 1 104 ? -5.590 -4.700 16.370 1.00 74.94 104 PHE A CA 1
ATOM 824 C C . PHE A 1 104 ? -6.533 -5.304 15.317 1.00 74.94 104 PHE A C 1
ATOM 826 O O . PHE A 1 104 ? -7.718 -5.511 15.589 1.00 74.94 104 PHE A O 1
ATOM 833 N N . LEU A 1 105 ? -6.017 -5.624 14.127 1.00 74.50 105 LEU A N 1
ATOM 834 C CA . LEU A 1 105 ? -6.802 -6.212 13.041 1.00 74.50 105 LEU A CA 1
ATOM 835 C C . LEU A 1 105 ? -7.310 -7.613 13.395 1.00 74.50 105 LEU A C 1
ATOM 837 O O . LEU A 1 105 ? -8.482 -7.902 13.157 1.00 74.50 105 LEU A O 1
ATOM 841 N N . GLU A 1 106 ? -6.483 -8.462 14.015 1.00 75.12 106 GLU A N 1
ATOM 842 C CA . GLU A 1 106 ? -6.931 -9.780 14.492 1.00 75.12 106 GLU A CA 1
ATOM 843 C C . GLU A 1 106 ? -8.087 -9.669 15.492 1.00 75.12 106 GLU A C 1
ATOM 845 O O . GLU A 1 106 ? -9.022 -10.475 15.466 1.00 75.12 106 GLU A O 1
ATOM 850 N N . LYS A 1 107 ? -8.046 -8.662 16.372 1.00 78.56 107 LYS A N 1
ATOM 851 C CA . LYS A 1 107 ? -9.141 -8.387 17.303 1.00 78.56 107 LYS A CA 1
ATOM 852 C C . LYS A 1 107 ? -10.405 -7.945 16.561 1.00 78.56 107 LYS A C 1
ATOM 854 O O . LYS A 1 107 ? -11.481 -8.455 16.861 1.00 78.56 107 LYS A O 1
ATOM 859 N N . LYS A 1 108 ? -10.283 -7.049 15.576 1.00 74.56 108 LYS A N 1
ATOM 860 C CA . LYS A 1 108 ? -11.422 -6.553 14.787 1.00 74.56 108 LYS A CA 1
ATOM 861 C C . LYS A 1 108 ? -12.097 -7.639 13.955 1.00 74.56 108 LYS A C 1
ATOM 863 O O . LYS A 1 108 ? -13.320 -7.668 13.905 1.00 74.56 108 LYS A O 1
ATOM 868 N N . VAL A 1 109 ? -11.334 -8.556 13.359 1.00 75.12 109 VAL A N 1
ATOM 869 C CA . VAL A 1 109 ? -11.906 -9.705 12.635 1.00 75.12 109 VAL A CA 1
ATOM 870 C C . VAL A 1 109 ? -12.758 -10.559 13.577 1.00 75.12 109 VAL A C 1
ATOM 872 O O . VAL A 1 109 ? -13.908 -10.843 13.260 1.00 75.12 109 VAL A O 1
ATOM 875 N N . LYS A 1 110 ? -12.255 -10.871 14.779 1.00 76.56 110 LYS A N 1
ATOM 876 C CA . LYS A 1 110 ? -13.026 -11.616 15.792 1.00 76.56 110 LYS A CA 1
ATOM 877 C C . LYS A 1 110 ? -14.291 -10.882 16.249 1.00 76.56 110 LYS A C 1
ATOM 879 O O . LYS A 1 110 ? -15.275 -11.536 16.565 1.00 76.56 110 LYS A O 1
ATOM 884 N N . GLU A 1 111 ? -14.264 -9.549 16.315 1.00 76.31 111 GLU A N 1
ATOM 885 C CA . GLU A 1 111 ? -15.437 -8.726 16.657 1.00 76.31 111 GLU A CA 1
ATOM 886 C C . GLU A 1 111 ? -16.495 -8.705 15.540 1.00 76.31 111 GLU A C 1
ATOM 888 O O . GLU A 1 111 ? -17.674 -8.593 15.849 1.00 76.31 111 GLU A O 1
ATOM 893 N N . LEU A 1 112 ? -16.093 -8.800 14.268 1.00 65.06 112 LEU A N 1
ATOM 894 C CA . LEU A 1 112 ? -16.998 -8.775 13.107 1.00 65.06 112 LEU A CA 1
ATOM 895 C C . LEU A 1 112 ? -17.579 -10.153 12.748 1.00 65.06 112 LEU A C 1
ATOM 897 O O . LEU A 1 112 ? -18.578 -10.225 12.035 1.00 65.06 112 LEU A O 1
ATOM 901 N N . GLU A 1 113 ? -16.952 -11.239 13.205 1.00 61.66 113 GLU A N 1
ATOM 902 C CA . GLU A 1 113 ? -17.448 -12.616 13.052 1.00 61.66 113 GLU A CA 1
ATOM 903 C C . GLU A 1 113 ? -18.480 -13.023 14.131 1.00 61.66 113 GLU A C 1
ATOM 905 O O . GLU A 1 113 ? -19.068 -14.104 14.029 1.00 61.66 113 GLU A O 1
ATOM 910 N N . LEU A 1 114 ? -18.698 -12.178 15.149 1.00 47.16 114 LEU A N 1
ATOM 911 C CA . LEU A 1 114 ? -19.684 -12.333 16.234 1.00 47.16 114 LEU A CA 1
ATOM 912 C C . LEU A 1 114 ? -20.976 -11.554 15.952 1.00 47.16 114 LEU A C 1
ATOM 914 O O . LEU A 1 114 ? -22.048 -12.078 16.340 1.00 47.16 114 LEU A O 1
#

Radius of gyration: 18.69 Å; Cα contacts (8 Å, |Δi|>4): 124; chains: 1; bounding box: 45×26×48 Å

Solvent-accessible surface area (backbone atoms only — not comparable to full-atom values): 6575 Å² total; per-residue (Å²): 112,69,67,56,46,55,49,54,37,72,70,42,59,92,91,39,48,66,62,43,45,52,54,43,50,50,52,52,54,49,51,54,52,50,51,44,47,48,77,47,40,48,75,52,73,63,99,61,37,41,37,40,35,28,89,87,80,40,76,46,76,41,51,60,90,36,57,75,47,74,51,74,38,82,90,77,72,28,39,32,38,27,30,64,98,79,43,80,44,68,37,25,74,86,42,49,68,37,74,71,50,54,60,50,49,59,52,50,53,60,62,72,78,106

Secondary structure (DSSP, 8-state):
-HHHHHHHHHTSPTT-HHHHHHHHHHHHHHHHHHHHHHHH-EEEE-SSEEEEEETTTEEEEEEGGGEEEEEEETTTTEEEEEETTTEEEE--TTTS--HHHHHHHHHHHHHH--

pLDDT: mean 80.39, std 11.37, range [47.16, 95.38]